Protein AF-A0A225UC04-F1 (afdb_monomer)

Foldseek 3Di:
DDDPDVVVVQVCCCVPPVDHDPVVVVVVVVVVVVVVLCPDPCCVVDVPVSVVVVVVCVCVVVVHDPCPCVDPVNVCCVVPDDPVNVPPDDDPVVVVVVVVVVVVVVVVVVVVQVVQADDPPDPFKDKDWDWDDDVVVRKIKIWIKMWGQGPVRDIDIDTPDMDIDDD

Mean predicted aligned error: 11.7 Å

Secondary structure (DSSP, 8-state):
----HHHHHHHHHHHHH----HHHHHHHHHHHHHHHHHHSHHHHH-HHHHHHHHHHHHHHHHT--GGGGTSHHHHHHHHH--TTGGGS---HHHHHHHHHHHHHHHHHHHHHHHHHT--TTS--EEEEEEEEEEGGGTEEEEEEEEEEE-TTS-EEEEEEEEEEE--

Nearest PDB structures (foldseek):
  3ild-assembly1_A  TM=6.884E-01  e=4.674E-01  Captovirus AFV1
  3ile-assembly1_A  TM=7.176E-01  e=8.558E-01  Captovirus AFV1
  3ii3-assembly1_A  TM=7.261E-01  e=1.090E+00  Captovirus AFV1
  3vb8-assembly1_A  TM=7.314E-01  e=1.475E+00  synthetic construct
  2zf4-assembly1_B  TM=5.351E-01  e=1.879E+00  Chromobacterium violaceum

Solvent-accessible surface area (backbone atoms only — not comparable to full-atom values): 9973 Å² total; per-residue (Å²): 142,87,93,68,72,65,63,59,53,53,52,47,39,29,74,77,67,68,47,69,62,65,67,65,53,54,53,55,49,53,54,50,53,52,53,51,52,63,69,31,67,59,33,68,78,35,51,66,60,43,50,52,52,52,51,50,49,54,29,65,78,65,72,49,66,88,60,59,73,70,39,68,67,44,49,48,48,66,75,67,52,49,87,73,73,60,65,66,80,86,44,75,69,56,52,55,50,50,50,52,52,52,49,52,51,49,51,51,50,51,51,50,52,54,60,75,44,53,54,86,90,55,90,57,69,46,79,47,79,47,76,52,71,43,78,94,72,76,38,35,37,42,36,37,34,41,39,36,58,43,90,83,74,42,82,46,77,44,79,77,47,74,44,76,50,83,132

Organism: NCBI:txid4795

pLDDT: mean 84.57, std 13.99, range [38.47, 97.44]

Sequence (167 aa):
MSGGKTSKAAQHLNKAHGIGSDKTASERTRDKELAVLRRSPLYRDDPGRAYVLLETLRIVNNNLPFCIGEYDESLLLRDFMLKEEARVALNAKIIRHAGVELYDATKRQVGVMLAENRIGTTKSFSIVADFWSAPTMNTKFLGLRLYLVNSSFQFKSVLLGIRHFAP

Structure (mmCIF, N/CA/C/O backbone):
data_AF-A0A225UC04-F1
#
_entry.id   AF-A0A225UC04-F1
#
loop_
_atom_site.group_PDB
_atom_site.id
_atom_site.type_symbol
_atom_site.label_atom_id
_atom_site.label_alt_id
_atom_site.label_comp_id
_atom_site.label_asym_id
_atom_site.label_entity_id
_atom_site.label_seq_id
_atom_site.pdbx_PDB_ins_code
_atom_site.Cartn_x
_atom_site.Cartn_y
_atom_site.Cartn_z
_atom_site.occupancy
_atom_site.B_iso_or_equiv
_atom_site.auth_seq_id
_atom_site.auth_comp_id
_atom_site.auth_asym_id
_atom_site.auth_atom_id
_atom_site.pdbx_PDB_model_num
ATOM 1 N N . MET A 1 1 ? 6.228 -36.243 13.864 1.00 38.78 1 MET A N 1
ATOM 2 C CA . MET A 1 1 ? 5.136 -35.639 14.662 1.00 38.78 1 MET A CA 1
ATOM 3 C C . MET A 1 1 ? 5.595 -35.484 16.109 1.00 38.78 1 MET A C 1
ATOM 5 O O . MET A 1 1 ? 5.866 -36.486 16.748 1.00 38.78 1 MET A O 1
ATOM 9 N N . SER A 1 2 ? 5.758 -34.261 16.624 1.00 38.47 2 SER A N 1
ATOM 10 C CA . SER A 1 2 ? 6.109 -34.020 18.039 1.00 38.47 2 SER A CA 1
ATOM 11 C C . SER A 1 2 ? 5.478 -32.706 18.517 1.00 38.47 2 SER A C 1
ATOM 13 O O . SER A 1 2 ? 6.158 -31.699 18.692 1.00 38.47 2 SER A O 1
ATOM 15 N N . GLY A 1 3 ? 4.154 -32.711 18.689 1.00 45.50 3 GLY A N 1
ATOM 16 C CA . GLY A 1 3 ? 3.345 -31.535 19.039 1.00 45.50 3 GLY A CA 1
ATOM 17 C C . GLY A 1 3 ? 2.896 -31.449 20.505 1.00 45.50 3 GLY A C 1
ATOM 18 O O . GLY A 1 3 ? 1.873 -30.835 20.769 1.00 45.50 3 GLY A O 1
ATOM 19 N N . GLY A 1 4 ? 3.591 -32.084 21.460 1.00 44.78 4 GLY A N 1
ATOM 20 C CA . GLY A 1 4 ? 3.067 -32.252 22.833 1.00 44.78 4 GLY A CA 1
ATOM 21 C C . GLY A 1 4 ? 3.894 -31.679 23.992 1.00 44.78 4 GLY A C 1
ATOM 22 O O . GLY A 1 4 ? 3.440 -31.724 25.132 1.00 44.78 4 GLY A O 1
ATOM 23 N N . LYS A 1 5 ? 5.113 -31.171 23.763 1.00 49.28 5 LYS A N 1
ATOM 24 C CA . LYS A 1 5 ? 6.063 -30.914 24.870 1.00 49.28 5 LYS A CA 1
ATOM 25 C C . LYS A 1 5 ? 5.965 -29.526 25.521 1.00 49.28 5 LYS A C 1
ATOM 27 O O . LYS A 1 5 ? 6.383 -29.376 26.663 1.00 49.28 5 LYS A O 1
ATOM 32 N N . THR A 1 6 ? 5.376 -28.527 24.864 1.00 55.91 6 THR A N 1
ATOM 33 C CA . THR A 1 6 ? 5.320 -27.143 25.385 1.00 55.91 6 THR A CA 1
ATOM 34 C C . THR A 1 6 ? 4.178 -26.904 26.380 1.00 55.91 6 THR A C 1
ATOM 36 O O . THR A 1 6 ? 4.327 -26.109 27.304 1.00 55.91 6 THR A O 1
ATOM 39 N N . SER A 1 7 ? 3.062 -27.632 26.253 1.00 57.91 7 SER A N 1
ATOM 40 C CA . SER A 1 7 ? 1.881 -27.488 27.123 1.00 57.91 7 SER A CA 1
ATOM 41 C C . SER A 1 7 ? 2.161 -27.880 28.582 1.00 57.91 7 SER A C 1
ATOM 43 O O . SER A 1 7 ? 1.791 -27.149 29.502 1.00 57.91 7 SER A O 1
ATOM 45 N N . LYS A 1 8 ? 2.883 -28.989 28.807 1.00 62.47 8 LYS A N 1
ATOM 46 C CA . LYS A 1 8 ? 3.227 -29.458 30.161 1.00 62.47 8 LYS A CA 1
ATOM 47 C C . LYS A 1 8 ? 4.216 -28.530 30.869 1.00 62.47 8 LYS A C 1
ATOM 49 O O . LYS A 1 8 ? 4.061 -28.284 32.061 1.00 62.47 8 LYS A O 1
ATOM 54 N N . ALA A 1 9 ? 5.183 -27.973 30.137 1.00 61.56 9 ALA A N 1
ATOM 55 C CA . ALA A 1 9 ? 6.127 -26.998 30.682 1.00 61.56 9 ALA A CA 1
ATOM 56 C C . ALA A 1 9 ? 5.415 -25.699 31.101 1.00 61.56 9 ALA A C 1
ATOM 58 O O . ALA A 1 9 ? 5.625 -25.216 32.210 1.00 61.56 9 ALA A O 1
ATOM 59 N N . ALA A 1 10 ? 4.502 -25.187 30.268 1.00 61.00 10 ALA A N 1
ATOM 60 C CA . ALA A 1 10 ? 3.706 -24.004 30.595 1.00 61.00 10 ALA A CA 1
ATOM 61 C C . ALA A 1 10 ? 2.777 -24.225 31.808 1.00 61.00 10 ALA A C 1
ATOM 63 O O . ALA A 1 10 ? 2.633 -23.336 32.645 1.00 61.00 10 ALA A O 1
ATOM 64 N N . GLN A 1 11 ? 2.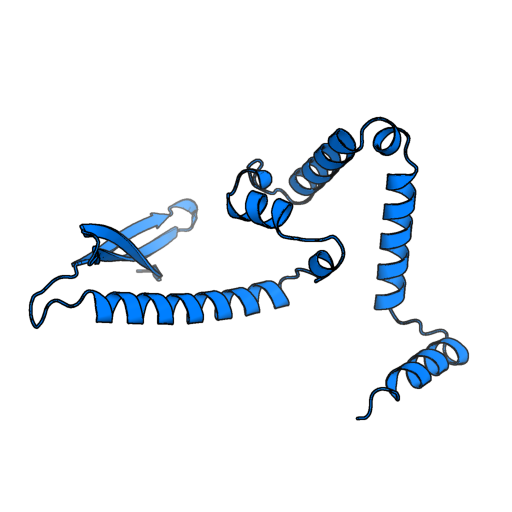180 -25.417 31.946 1.00 66.81 11 GLN A N 1
ATOM 65 C CA . GLN A 1 11 ? 1.387 -25.772 33.131 1.00 66.81 11 GLN A CA 1
ATOM 66 C C . GLN A 1 11 ? 2.232 -25.887 34.404 1.00 66.81 11 GLN A C 1
ATOM 68 O O . GLN A 1 11 ? 1.797 -25.421 35.456 1.00 66.81 11 GLN A O 1
ATOM 73 N N . HIS A 1 12 ? 3.417 -26.498 34.322 1.00 69.12 12 HIS A N 1
ATOM 74 C CA . HIS A 1 12 ? 4.313 -26.650 35.468 1.00 69.12 12 HIS A CA 1
ATOM 75 C C . HIS A 1 12 ? 4.832 -25.294 35.960 1.00 69.12 12 HIS A C 1
ATOM 77 O O . HIS A 1 12 ? 4.802 -25.034 37.157 1.00 69.12 12 HIS A O 1
ATOM 83 N N . LEU A 1 13 ? 5.229 -24.397 35.051 1.00 65.75 13 LEU A N 1
ATOM 84 C CA . LEU A 1 13 ? 5.685 -23.045 35.397 1.00 65.75 13 LEU A CA 1
ATOM 85 C C . LEU A 1 13 ? 4.586 -22.204 36.067 1.00 65.75 13 LEU A C 1
ATOM 87 O O . LEU A 1 13 ? 4.856 -21.511 37.045 1.00 65.75 13 LEU A O 1
ATOM 91 N N . ASN A 1 14 ? 3.341 -22.326 35.602 1.00 67.31 14 ASN A N 1
ATOM 92 C CA . ASN A 1 14 ? 2.200 -21.654 36.221 1.00 67.31 14 ASN A CA 1
ATOM 93 C C . ASN A 1 14 ? 1.916 -22.211 37.630 1.00 67.31 14 ASN A C 1
ATOM 95 O O . ASN A 1 14 ? 1.824 -21.449 38.586 1.00 67.31 14 ASN A O 1
ATOM 99 N N . LYS A 1 15 ? 1.859 -23.542 37.787 1.00 68.75 15 LYS A N 1
ATOM 100 C CA . LYS A 1 15 ? 1.571 -24.177 39.085 1.00 68.75 15 LYS A CA 1
ATOM 101 C C . LYS A 1 15 ? 2.689 -24.033 40.121 1.00 68.75 15 LYS A C 1
ATOM 103 O O . LYS A 1 15 ? 2.381 -23.847 41.290 1.00 68.75 15 LYS A O 1
ATOM 108 N N . ALA A 1 16 ? 3.952 -24.176 39.720 1.00 71.00 16 ALA A N 1
ATOM 109 C CA . ALA A 1 16 ? 5.088 -24.220 40.645 1.00 71.00 16 ALA A CA 1
ATOM 110 C C . ALA A 1 16 ? 5.699 -22.839 40.921 1.00 71.00 16 ALA A C 1
ATOM 112 O O . ALA A 1 16 ? 6.258 -22.627 41.992 1.00 71.00 16 ALA A O 1
ATOM 113 N N . HIS A 1 17 ? 5.599 -21.905 39.969 1.00 66.44 17 HIS A N 1
ATOM 114 C CA . HIS A 1 17 ? 6.266 -20.602 40.058 1.00 66.44 17 HIS A CA 1
ATOM 115 C C . HIS A 1 17 ? 5.313 -19.409 39.898 1.00 66.44 17 HIS A C 1
ATOM 117 O O . HIS A 1 17 ? 5.767 -18.271 39.932 1.00 66.44 17 HIS A O 1
ATOM 123 N N . GLY A 1 18 ? 4.006 -19.637 39.702 1.00 57.28 18 GLY A N 1
ATOM 124 C CA . GLY A 1 18 ? 3.028 -18.567 39.464 1.00 57.28 18 GLY A CA 1
ATOM 125 C C . GLY A 1 18 ? 3.217 -17.840 38.126 1.00 57.28 18 GLY A C 1
ATOM 126 O O . GLY A 1 18 ? 2.578 -16.820 37.879 1.00 57.28 18 GLY A O 1
ATOM 127 N N . ILE A 1 19 ? 4.090 -18.348 37.250 1.00 62.94 19 ILE A N 1
ATOM 128 C CA . ILE A 1 19 ? 4.436 -17.702 35.983 1.00 62.94 19 ILE A CA 1
ATOM 129 C C . ILE A 1 19 ? 3.413 -18.132 34.928 1.00 62.94 19 ILE A C 1
ATOM 131 O O . ILE A 1 19 ? 3.483 -19.224 34.358 1.00 62.94 19 ILE A O 1
ATOM 135 N N . GLY A 1 20 ? 2.421 -17.273 34.692 1.00 56.88 20 GLY A N 1
ATOM 136 C CA . GLY A 1 20 ? 1.487 -17.390 33.574 1.00 56.88 20 GLY A CA 1
ATOM 137 C C . GLY A 1 20 ? 2.114 -16.917 32.258 1.00 56.88 20 GLY A C 1
ATOM 138 O O . GLY A 1 20 ? 2.996 -16.069 32.251 1.00 56.88 20 GLY A O 1
ATOM 139 N N . SER A 1 21 ? 1.659 -17.453 31.121 1.00 58.03 21 SER A N 1
ATOM 140 C CA . SER A 1 21 ? 2.067 -16.931 29.811 1.00 58.03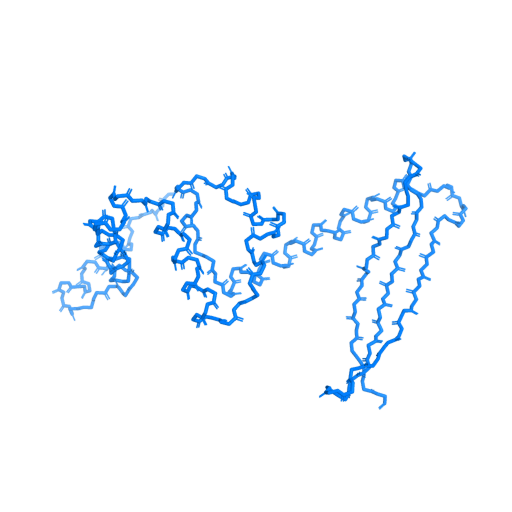 21 SER A CA 1
ATOM 141 C C . SER A 1 21 ? 1.276 -15.661 29.476 1.00 58.03 21 SER A C 1
ATOM 143 O O . SER A 1 21 ? 0.046 -15.719 29.353 1.00 58.03 21 SER A O 1
ATOM 145 N N . ASP A 1 22 ? 1.985 -14.548 29.266 1.00 57.59 22 ASP A N 1
ATOM 146 C CA . ASP A 1 22 ? 1.426 -13.224 28.935 1.00 57.59 22 ASP A CA 1
ATOM 147 C C . ASP A 1 22 ? 0.493 -13.242 27.718 1.00 57.59 22 ASP A C 1
ATOM 149 O O . ASP A 1 22 ? -0.515 -12.534 27.673 1.00 57.59 22 ASP A O 1
ATOM 153 N N . LYS A 1 23 ? 0.775 -14.115 26.744 1.00 56.72 23 LYS A N 1
ATOM 154 C CA . LYS A 1 23 ? -0.047 -14.278 25.539 1.00 56.72 23 LYS A CA 1
ATOM 155 C C . LYS A 1 23 ? -1.477 -14.717 25.881 1.00 56.72 23 LYS A C 1
ATOM 157 O O . LYS A 1 23 ? -2.440 -14.111 25.418 1.00 56.72 23 LYS A O 1
ATOM 162 N N . THR A 1 24 ? -1.613 -15.715 26.754 1.00 56.88 24 THR A N 1
ATOM 163 C CA . THR A 1 24 ? -2.913 -16.199 27.252 1.00 56.88 24 THR A CA 1
ATOM 164 C C . THR A 1 24 ? -3.641 -15.168 28.110 1.00 56.88 24 THR A C 1
ATOM 166 O O . THR A 1 24 ? -4.869 -15.172 28.154 1.00 56.88 24 THR A O 1
ATOM 169 N N . ALA A 1 25 ? -2.913 -14.298 28.813 1.00 60.28 25 ALA A N 1
ATOM 170 C CA . ALA A 1 25 ? -3.515 -13.231 29.607 1.00 60.28 25 ALA A CA 1
ATOM 171 C C . ALA A 1 25 ? -4.107 -12.134 28.704 1.00 60.28 25 ALA A C 1
ATOM 173 O O . ALA A 1 25 ? -5.262 -11.759 28.882 1.00 60.28 25 ALA A O 1
ATOM 174 N N . SER A 1 26 ? -3.366 -11.695 27.682 1.00 60.88 26 SER A N 1
ATOM 175 C CA . SER A 1 26 ? -3.809 -10.677 26.717 1.00 60.88 26 SER A CA 1
ATOM 176 C C . SER A 1 26 ? -5.010 -11.121 25.867 1.00 60.88 26 SER A C 1
ATOM 178 O O . SER A 1 26 ? -5.937 -10.341 25.641 1.00 60.88 26 SER A O 1
ATOM 180 N N . GLU A 1 27 ? -5.042 -12.381 25.419 1.00 62.41 27 GLU A N 1
ATOM 181 C CA . GLU A 1 27 ? -6.199 -12.953 24.708 1.00 62.41 27 GLU A CA 1
ATOM 182 C C . GLU A 1 27 ? -7.464 -12.942 25.578 1.00 62.41 27 GLU A C 1
ATOM 184 O O . GLU A 1 27 ? -8.502 -12.441 25.148 1.00 62.41 27 GLU A O 1
ATOM 189 N N . ARG A 1 28 ? -7.355 -13.359 26.847 1.00 63.34 28 ARG A N 1
ATOM 190 C CA . ARG A 1 28 ? -8.477 -13.336 27.800 1.00 63.34 28 ARG A CA 1
ATOM 191 C C . ARG A 1 28 ? -8.994 -11.927 28.095 1.00 63.34 28 ARG A C 1
ATOM 193 O O . ARG A 1 28 ? -10.173 -11.783 28.406 1.00 63.34 28 ARG A O 1
ATOM 200 N N . THR A 1 29 ? -8.146 -10.901 28.035 1.00 74.81 29 THR A N 1
ATOM 201 C CA . THR A 1 29 ? -8.569 -9.503 28.218 1.00 74.81 29 THR A CA 1
ATOM 202 C C . THR A 1 29 ? -9.367 -9.004 27.015 1.00 74.81 29 THR A C 1
ATOM 204 O O . THR A 1 29 ? -10.466 -8.485 27.199 1.00 74.81 29 THR A O 1
ATOM 207 N N . ARG A 1 30 ? -8.893 -9.263 25.788 1.00 76.12 30 ARG A N 1
ATOM 208 C CA . ARG A 1 30 ? -9.613 -8.887 24.557 1.00 76.12 30 ARG A CA 1
ATOM 209 C C . ARG A 1 30 ? -10.978 -9.563 24.449 1.00 76.12 30 ARG A C 1
ATOM 211 O O . ARG A 1 30 ? -11.958 -8.915 24.091 1.00 76.12 30 ARG A O 1
ATOM 218 N N . ASP A 1 31 ? -11.071 -10.841 24.809 1.00 79.31 31 ASP A N 1
ATOM 219 C CA . ASP A 1 31 ? -12.346 -11.567 24.787 1.00 79.31 31 ASP A CA 1
ATOM 220 C C . ASP A 1 31 ? -13.358 -10.996 25.792 1.00 79.31 31 ASP A C 1
ATOM 222 O O . ASP A 1 31 ? -14.554 -10.918 25.501 1.00 79.31 31 ASP A O 1
ATOM 226 N N . LYS A 1 32 ? -12.887 -10.548 26.963 1.00 84.31 32 LYS A N 1
ATOM 227 C CA . LYS A 1 32 ? -13.728 -9.870 27.959 1.00 84.31 32 LYS A CA 1
ATOM 228 C C . LYS A 1 32 ? -14.214 -8.514 27.454 1.00 84.31 32 LYS A C 1
ATOM 230 O O . LYS A 1 32 ? -15.402 -8.232 27.572 1.00 84.31 32 LYS A O 1
ATOM 235 N N . GLU A 1 33 ? -13.337 -7.705 26.867 1.00 84.19 33 GLU A N 1
ATOM 236 C CA . GLU A 1 33 ? -13.699 -6.405 26.283 1.00 84.19 33 GLU A CA 1
ATOM 237 C C . GLU A 1 33 ? -14.725 -6.560 25.154 1.00 84.19 33 GLU A C 1
ATOM 239 O O . GLU A 1 33 ? -15.752 -5.880 25.143 1.00 84.19 33 GLU A O 1
ATOM 244 N N . LEU A 1 34 ? -14.514 -7.526 24.255 1.00 84.75 34 LEU A N 1
ATOM 245 C CA . LEU A 1 34 ? -15.473 -7.859 23.202 1.00 84.75 34 LEU A CA 1
ATOM 246 C C . LEU A 1 34 ? -16.815 -8.325 23.776 1.00 84.75 34 LEU A C 1
ATOM 248 O O . LEU A 1 34 ? -17.868 -7.946 23.260 1.00 84.75 34 LEU A O 1
ATOM 252 N N . ALA A 1 35 ? -16.806 -9.132 24.839 1.00 86.88 35 ALA A N 1
ATOM 253 C CA . ALA A 1 35 ? -18.030 -9.567 25.502 1.00 86.88 35 ALA A CA 1
ATOM 254 C C . ALA A 1 35 ? -18.788 -8.395 26.146 1.00 86.88 35 ALA A C 1
ATOM 256 O O . ALA A 1 35 ? -20.017 -8.371 26.089 1.00 86.88 35 ALA A O 1
ATOM 257 N N . VAL A 1 36 ? -18.080 -7.417 26.718 1.00 88.12 36 VAL A N 1
ATOM 258 C CA . VAL A 1 36 ? -18.681 -6.188 27.260 1.00 88.12 36 VAL A CA 1
ATOM 259 C C . VAL A 1 36 ? -19.313 -5.361 26.143 1.00 88.12 36 VAL A C 1
ATOM 261 O O . VAL A 1 36 ? -20.489 -5.014 26.240 1.00 88.12 36 VAL A O 1
ATOM 264 N N . LEU A 1 37 ? -18.587 -5.113 25.049 1.00 86.19 37 LEU A N 1
ATOM 265 C CA . LEU A 1 37 ? -19.099 -4.349 23.906 1.00 86.19 37 LEU A CA 1
ATOM 266 C C . LEU A 1 37 ? -20.348 -4.994 23.299 1.00 86.19 37 LEU A C 1
ATOM 268 O O . LEU A 1 37 ? -21.337 -4.305 23.053 1.00 86.19 37 LEU A O 1
ATOM 272 N N . ARG A 1 38 ? -20.353 -6.323 23.141 1.00 87.88 38 ARG A N 1
ATOM 273 C CA . ARG A 1 38 ? -21.511 -7.070 22.620 1.00 87.88 38 ARG A CA 1
ATOM 274 C C . ARG A 1 38 ? -22.742 -7.020 23.527 1.00 87.88 38 ARG A C 1
ATOM 276 O O . ARG A 1 38 ? -23.849 -7.201 23.037 1.00 87.88 38 ARG A O 1
ATOM 283 N N . ARG A 1 39 ? -22.560 -6.809 24.834 1.00 90.94 39 ARG A N 1
ATOM 284 C CA . ARG A 1 39 ? -23.655 -6.665 25.811 1.00 90.94 39 ARG A CA 1
ATOM 285 C C . ARG A 1 39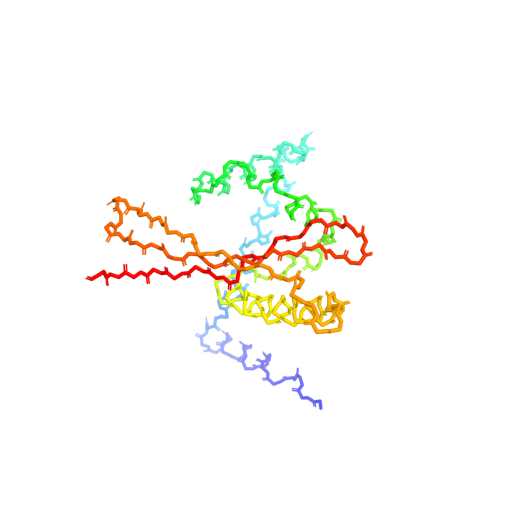 ? -24.141 -5.223 25.952 1.00 90.94 39 ARG A C 1
ATOM 287 O O . ARG A 1 39 ? -25.121 -4.992 26.656 1.00 90.94 39 ARG A O 1
ATOM 294 N N . SER A 1 40 ? -23.459 -4.261 25.332 1.00 91.56 40 SER A N 1
ATOM 295 C CA . SER A 1 40 ? -23.847 -2.856 25.420 1.00 91.56 40 SER A CA 1
ATOM 296 C C . SER A 1 40 ? -25.196 -2.608 24.726 1.00 91.56 40 SER A C 1
ATOM 298 O O . SER A 1 40 ? -25.469 -3.223 23.690 1.00 91.56 40 SER A O 1
ATOM 300 N N . PRO A 1 41 ? -26.027 -1.680 25.243 1.00 92.81 41 PRO A N 1
ATOM 301 C CA . PRO A 1 41 ? -27.253 -1.265 24.562 1.00 92.81 41 PRO A CA 1
ATOM 302 C C . PRO A 1 41 ? -26.976 -0.769 23.140 1.00 92.81 41 PRO A C 1
ATOM 304 O O . PRO A 1 41 ? -27.679 -1.144 22.216 1.00 92.81 41 PRO A O 1
ATOM 307 N N . LEU A 1 42 ? -25.874 -0.033 22.946 1.00 91.88 42 LEU A N 1
ATOM 308 C CA . LEU A 1 42 ? -25.453 0.468 21.639 1.00 91.88 42 LEU A CA 1
ATOM 309 C C . LEU A 1 42 ? -25.312 -0.653 20.600 1.00 91.88 42 LEU A C 1
ATOM 311 O O . LEU A 1 42 ? -25.854 -0.537 19.510 1.00 91.88 42 LEU A O 1
ATOM 315 N N . TYR A 1 43 ? -24.608 -1.738 20.936 1.00 92.06 43 TYR A N 1
ATOM 316 C CA . TYR A 1 43 ? -24.446 -2.861 20.011 1.00 92.06 43 TYR A CA 1
ATOM 317 C C . TYR A 1 43 ? -25.745 -3.644 19.814 1.00 92.06 43 TYR A C 1
ATOM 319 O O . TYR A 1 43 ? -25.996 -4.133 18.719 1.00 92.06 43 TYR A O 1
ATOM 327 N N . ARG A 1 44 ? -26.563 -3.785 20.863 1.00 91.31 44 ARG A N 1
ATOM 328 C CA . ARG A 1 44 ? -27.847 -4.493 20.784 1.00 91.31 44 ARG A CA 1
ATOM 329 C C . ARG A 1 44 ? -28.845 -3.761 19.884 1.00 91.31 44 ARG A C 1
ATOM 331 O O . ARG A 1 44 ? -29.553 -4.415 19.127 1.00 91.31 44 ARG A O 1
ATOM 338 N N . ASP A 1 45 ? -28.899 -2.440 19.999 1.00 94.00 45 ASP A N 1
ATOM 339 C CA . ASP A 1 45 ? -29.905 -1.610 19.344 1.00 94.00 45 ASP A CA 1
ATOM 340 C C . ASP A 1 45 ? -29.460 -1.225 17.915 1.00 94.00 45 ASP A C 1
ATOM 342 O O . ASP A 1 45 ? -30.287 -1.205 17.006 1.00 94.00 45 ASP A O 1
ATOM 346 N N . ASP A 1 46 ? -28.158 -0.982 17.691 1.00 93.25 46 ASP A N 1
ATOM 347 C CA . ASP A 1 46 ? -27.585 -0.688 16.369 1.00 93.25 46 ASP A CA 1
ATOM 348 C C . ASP A 1 46 ? -26.118 -1.178 16.240 1.00 93.25 46 ASP A C 1
ATOM 350 O O . ASP A 1 46 ? -25.155 -0.433 16.485 1.00 93.25 46 ASP A O 1
ATOM 354 N N . PRO A 1 47 ? -25.910 -2.439 15.810 1.00 90.50 47 PRO A N 1
ATOM 355 C CA . PRO A 1 47 ? -24.576 -2.992 15.584 1.00 90.50 47 PRO A CA 1
ATOM 356 C C . PRO A 1 47 ? -23.760 -2.221 14.537 1.00 90.50 47 PRO A C 1
ATOM 358 O O . PRO A 1 47 ? -22.530 -2.177 14.629 1.00 90.50 47 PRO A O 1
ATOM 361 N N . GLY A 1 48 ? -24.425 -1.628 13.538 1.00 90.56 48 GLY A N 1
ATOM 362 C CA . GLY A 1 48 ? -23.776 -0.873 12.468 1.00 90.56 48 GLY A CA 1
ATOM 363 C C . GLY A 1 48 ? -23.164 0.414 13.005 1.00 90.56 48 GLY A C 1
ATOM 364 O O . GLY A 1 48 ? -21.981 0.685 12.794 1.00 90.56 48 GLY A O 1
ATOM 365 N N . ARG A 1 49 ? -23.926 1.161 13.805 1.00 92.81 49 ARG A N 1
ATOM 366 C CA . ARG A 1 49 ? -23.424 2.344 14.509 1.00 92.81 49 ARG A CA 1
ATOM 367 C C . ARG A 1 49 ? -22.307 2.005 15.488 1.00 92.81 49 ARG A C 1
ATOM 369 O O . ARG A 1 49 ? -21.335 2.754 15.572 1.00 92.81 49 ARG A O 1
ATOM 376 N N . ALA A 1 50 ? -22.406 0.886 16.205 1.00 91.81 50 ALA A N 1
ATOM 377 C CA . ALA A 1 50 ? -21.334 0.433 17.090 1.00 91.81 50 ALA A CA 1
ATOM 378 C C . ALA A 1 50 ? -20.021 0.186 16.324 1.00 91.81 50 ALA A C 1
ATOM 380 O O . ALA A 1 50 ? -18.957 0.594 16.788 1.00 91.81 50 ALA A O 1
ATOM 381 N N . TYR A 1 51 ? -20.092 -0.432 15.139 1.00 89.88 51 TYR A N 1
ATOM 382 C CA . TYR A 1 51 ? -18.932 -0.628 14.267 1.00 89.88 51 TYR A CA 1
ATOM 383 C C . TYR A 1 51 ? -18.323 0.704 13.811 1.00 89.88 51 TYR A C 1
ATOM 385 O O . TYR A 1 51 ? -17.122 0.910 13.985 1.00 89.88 51 TYR A O 1
ATOM 393 N N . VAL A 1 52 ? -19.146 1.629 13.304 1.00 92.62 52 VAL A N 1
ATOM 394 C CA . VAL A 1 52 ? -18.682 2.952 12.849 1.00 92.62 52 VAL A CA 1
ATOM 395 C C . VAL A 1 52 ? -17.953 3.690 13.968 1.00 92.62 52 VAL A C 1
ATOM 397 O O . VAL A 1 52 ? -16.849 4.179 13.756 1.00 92.62 52 VAL A O 1
ATOM 400 N N . LEU A 1 53 ? -18.517 3.717 15.179 1.00 93.69 53 LEU A N 1
ATOM 401 C CA . LEU A 1 53 ? -17.902 4.401 16.319 1.00 93.69 53 LEU A CA 1
ATOM 402 C C . LEU A 1 53 ? -16.574 3.762 16.754 1.00 93.69 53 LEU A C 1
ATOM 404 O O . LEU A 1 53 ? -15.655 4.481 17.145 1.00 93.69 53 LEU A O 1
ATOM 408 N N . LEU A 1 54 ? -16.444 2.435 16.669 1.00 91.31 54 LEU A N 1
ATOM 409 C CA . LEU A 1 54 ? -15.184 1.746 16.960 1.00 91.31 54 LEU A CA 1
ATOM 410 C C . LEU A 1 54 ? -14.104 2.048 15.909 1.00 91.31 54 LEU A C 1
ATOM 412 O O . LEU A 1 54 ? -12.957 2.293 16.286 1.00 91.31 54 LEU A O 1
ATOM 416 N N . GLU A 1 55 ? -14.451 2.092 14.620 1.00 91.25 55 GLU A N 1
ATOM 417 C CA . GLU A 1 55 ? -13.519 2.544 13.575 1.00 91.25 55 GLU A CA 1
ATOM 418 C C . GLU A 1 55 ? -13.152 4.024 13.756 1.00 91.25 55 GLU A C 1
ATOM 420 O O . GLU A 1 55 ? -11.975 4.375 13.681 1.00 91.25 55 GLU A O 1
ATOM 425 N N . THR A 1 56 ? -14.104 4.896 14.109 1.00 94.25 56 THR A N 1
ATOM 426 C CA . THR A 1 56 ? -13.805 6.300 14.439 1.00 94.25 56 THR A CA 1
ATOM 427 C C . THR A 1 56 ? -12.814 6.405 15.599 1.00 94.25 56 THR A C 1
ATOM 429 O O . THR A 1 56 ? -11.840 7.152 15.505 1.00 94.25 56 THR A O 1
ATOM 432 N N . LEU A 1 57 ? -13.006 5.636 16.677 1.00 94.62 57 LEU A N 1
ATOM 433 C CA . LEU A 1 57 ? -12.063 5.601 17.799 1.00 94.62 57 LEU A CA 1
ATOM 434 C C . LEU A 1 57 ? -10.677 5.127 17.362 1.00 94.62 57 LEU A C 1
ATOM 436 O O . LEU A 1 57 ? -9.675 5.704 17.781 1.00 94.62 57 LEU A O 1
ATOM 440 N N . ARG A 1 58 ? -10.597 4.104 16.506 1.00 93.19 58 ARG A N 1
ATOM 441 C CA . ARG A 1 58 ? -9.325 3.626 15.955 1.00 93.19 58 ARG A CA 1
ATOM 442 C C . ARG A 1 58 ? -8.612 4.726 15.172 1.00 93.19 58 ARG A C 1
ATOM 444 O O . ARG A 1 58 ? -7.404 4.884 15.353 1.00 93.19 58 ARG A O 1
ATOM 451 N N . ILE A 1 59 ? -9.339 5.473 14.342 1.00 95.06 59 ILE A N 1
ATOM 452 C CA . ILE A 1 59 ? -8.797 6.580 13.551 1.00 95.06 59 ILE A CA 1
ATOM 453 C C . ILE A 1 59 ? -8.261 7.684 14.463 1.00 95.06 59 ILE A C 1
ATOM 455 O O . ILE A 1 59 ? -7.091 8.044 14.349 1.00 95.06 59 ILE A O 1
ATOM 459 N N . VAL A 1 60 ? -9.083 8.170 15.398 1.00 96.25 60 VAL A N 1
ATOM 460 C CA . VAL A 1 60 ? -8.723 9.266 16.311 1.00 96.25 60 VAL A CA 1
ATOM 461 C C . VAL A 1 60 ? -7.547 8.875 17.206 1.00 96.25 60 VAL A C 1
ATOM 463 O O . VAL A 1 60 ? -6.559 9.598 17.271 1.00 96.25 60 VAL A O 1
ATOM 466 N N . ASN A 1 61 ? -7.602 7.706 17.848 1.00 96.06 61 ASN A N 1
ATOM 467 C CA . ASN A 1 61 ? -6.577 7.298 18.814 1.00 96.06 61 ASN A CA 1
ATOM 468 C C . ASN A 1 61 ? -5.207 7.034 18.175 1.00 96.06 61 ASN A C 1
ATOM 470 O O . ASN A 1 61 ? -4.196 7.071 18.871 1.00 96.06 61 ASN A O 1
ATOM 474 N N . ASN A 1 62 ? -5.166 6.740 16.873 1.00 94.38 62 ASN A N 1
ATOM 475 C CA . ASN A 1 62 ? -3.929 6.414 16.162 1.00 94.38 62 ASN A CA 1
ATOM 476 C C . ASN A 1 62 ? -3.556 7.448 15.089 1.00 94.38 62 ASN A C 1
ATOM 478 O O . ASN A 1 62 ? -2.619 7.202 14.333 1.00 94.38 62 ASN A O 1
ATOM 482 N N . ASN A 1 63 ? -4.263 8.584 15.019 1.00 94.75 63 ASN A N 1
ATOM 483 C CA . ASN A 1 63 ? -4.078 9.625 14.001 1.00 94.75 63 ASN A CA 1
ATOM 484 C C . ASN A 1 63 ? -4.034 9.061 12.567 1.00 94.75 63 ASN A C 1
ATOM 486 O O . ASN A 1 63 ? -3.156 9.404 11.773 1.00 94.75 63 ASN A O 1
ATOM 490 N N . LEU A 1 64 ? -4.952 8.146 12.248 1.00 93.94 64 LEU A N 1
ATOM 491 C CA . LEU A 1 64 ? -5.032 7.551 10.912 1.00 93.94 64 LEU A CA 1
ATOM 492 C C . LEU A 1 64 ? -5.749 8.503 9.938 1.00 93.94 64 LEU A C 1
ATOM 494 O O . LEU A 1 64 ? -6.522 9.358 10.372 1.00 93.94 64 LEU A O 1
ATOM 498 N N . PRO A 1 65 ? -5.547 8.355 8.617 1.00 94.19 65 PRO A N 1
ATOM 499 C CA . PRO A 1 65 ? -6.355 9.068 7.632 1.00 94.19 65 PRO A CA 1
ATOM 500 C C . PRO A 1 65 ? -7.849 8.755 7.795 1.00 94.19 65 PRO A C 1
ATOM 502 O O . PRO A 1 65 ? -8.223 7.594 7.967 1.00 94.19 65 PRO A O 1
ATOM 505 N N . PHE A 1 66 ? -8.713 9.770 7.679 1.00 91.25 66 PHE A N 1
ATOM 506 C CA . PHE A 1 66 ? -10.169 9.581 7.773 1.00 91.25 66 PHE A CA 1
ATOM 507 C C . PHE A 1 66 ? -10.726 8.668 6.673 1.00 91.25 66 PHE A C 1
ATOM 509 O O . PHE A 1 66 ? -11.669 7.923 6.915 1.00 91.25 66 PHE A O 1
ATOM 516 N N . CYS A 1 67 ? -10.096 8.666 5.497 1.00 91.19 67 CYS A N 1
ATOM 517 C CA . CYS A 1 67 ? -10.489 7.850 4.351 1.00 91.19 67 CYS A CA 1
ATOM 518 C C . CYS A 1 67 ? -9.974 6.400 4.404 1.00 91.19 67 CYS A C 1
ATOM 520 O O . CYS A 1 67 ? -10.074 5.687 3.410 1.00 91.19 67 CYS A O 1
ATOM 522 N N . ILE A 1 68 ? -9.437 5.914 5.536 1.00 89.94 68 ILE A N 1
ATOM 523 C CA . ILE A 1 68 ? -8.889 4.547 5.620 1.00 89.94 68 ILE A CA 1
ATOM 524 C C . ILE A 1 68 ? -9.904 3.460 5.232 1.00 89.94 68 ILE A C 1
ATOM 526 O O . ILE A 1 68 ? -9.512 2.432 4.689 1.00 89.94 68 ILE A O 1
ATOM 530 N N . GLY A 1 69 ? -11.198 3.682 5.481 1.00 86.75 69 GLY A N 1
ATOM 531 C CA . GLY A 1 69 ? -12.274 2.757 5.108 1.00 86.75 69 GLY A CA 1
ATOM 532 C C . GLY A 1 69 ? -12.747 2.869 3.654 1.00 86.75 69 GLY A C 1
ATOM 533 O O . GLY A 1 69 ? -13.529 2.028 3.221 1.00 86.75 69 GLY A O 1
ATOM 534 N N . GLU A 1 70 ? -12.291 3.885 2.920 1.00 91.94 70 GLU A N 1
ATOM 535 C CA . GLU A 1 70 ? -12.699 4.170 1.536 1.00 91.94 70 GLU A CA 1
ATOM 536 C C . GLU A 1 70 ? -11.748 3.558 0.502 1.00 91.94 70 GLU A C 1
ATOM 538 O O . GLU A 1 70 ? -12.113 3.452 -0.664 1.00 91.94 70 GLU A O 1
ATOM 543 N N . TYR A 1 71 ? -10.542 3.147 0.909 1.00 92.19 71 TYR A N 1
ATOM 544 C CA . TYR A 1 71 ? -9.609 2.458 0.018 1.00 92.19 71 TYR A CA 1
ATOM 545 C C . TYR A 1 71 ? -10.203 1.138 -0.485 1.00 92.19 71 TYR A C 1
ATOM 547 O O . TYR A 1 71 ? -10.787 0.381 0.296 1.00 92.19 71 TYR A O 1
ATOM 555 N N . ASP A 1 72 ? -9.995 0.834 -1.767 1.00 92.50 72 ASP A N 1
ATOM 556 C CA . ASP A 1 72 ? -10.492 -0.394 -2.397 1.00 92.50 72 ASP A CA 1
ATOM 557 C C . ASP A 1 72 ? -10.045 -1.640 -1.622 1.00 92.50 72 ASP A C 1
ATOM 559 O O . ASP A 1 72 ? -10.838 -2.551 -1.391 1.00 92.50 72 ASP A O 1
ATOM 563 N N . GLU A 1 73 ? -8.805 -1.664 -1.124 1.00 90.19 73 GLU A N 1
ATOM 564 C CA . GLU A 1 73 ? -8.288 -2.759 -0.304 1.00 90.19 73 GLU A CA 1
ATOM 565 C C . GLU A 1 73 ? -9.051 -2.914 1.016 1.00 90.19 73 GLU A C 1
ATOM 567 O O . GLU A 1 73 ? -9.263 -4.035 1.472 1.00 90.19 73 GLU A O 1
ATOM 572 N N . SER A 1 74 ? -9.496 -1.815 1.629 1.00 89.50 74 SER A N 1
ATOM 573 C CA . SER A 1 74 ? -10.299 -1.854 2.856 1.00 89.50 74 SER A CA 1
ATOM 574 C C . SER A 1 74 ? -11.696 -2.414 2.598 1.00 89.50 74 SER A C 1
ATOM 576 O O . SER A 1 74 ? -12.197 -3.202 3.403 1.00 89.50 74 SER A O 1
ATOM 578 N N . LEU A 1 75 ? -12.308 -2.055 1.465 1.00 89.50 75 LEU A N 1
ATOM 579 C CA . LEU A 1 75 ? -13.594 -2.605 1.031 1.00 89.50 75 LEU A CA 1
ATOM 580 C C . LEU A 1 75 ? -13.470 -4.105 0.728 1.00 89.50 75 LEU A C 1
ATOM 582 O O . LEU A 1 75 ? -14.253 -4.902 1.241 1.00 89.50 75 LEU A O 1
ATOM 586 N N . LEU A 1 76 ? -12.433 -4.496 -0.020 1.00 88.81 76 LEU A N 1
ATOM 587 C CA . LEU A 1 76 ? -12.134 -5.894 -0.322 1.00 88.81 76 LEU A CA 1
ATOM 588 C C . LEU A 1 76 ? -11.888 -6.703 0.951 1.00 88.81 76 LEU A C 1
ATOM 590 O O . LEU A 1 76 ? -12.446 -7.782 1.090 1.00 88.81 76 LEU A O 1
ATOM 594 N N . LEU A 1 77 ? -11.099 -6.197 1.902 1.00 87.12 77 LEU A N 1
ATOM 595 C CA . LEU A 1 77 ? -10.844 -6.889 3.169 1.00 87.12 77 LEU A CA 1
ATOM 596 C C . LEU A 1 77 ? -12.120 -7.086 3.990 1.00 87.12 77 LEU A C 1
ATOM 598 O O . LEU A 1 77 ? -12.303 -8.153 4.576 1.00 87.12 77 LEU A O 1
ATOM 602 N N . ARG A 1 78 ? -13.000 -6.080 4.035 1.00 83.31 78 ARG A N 1
ATOM 603 C CA . ARG A 1 78 ? -14.290 -6.183 4.727 1.00 83.31 78 ARG A CA 1
ATOM 604 C C . ARG A 1 78 ? -15.151 -7.299 4.138 1.00 83.31 78 ARG A C 1
ATOM 606 O O . ARG A 1 78 ? -15.780 -8.030 4.898 1.00 83.31 78 ARG A O 1
ATOM 613 N N . ASP A 1 79 ? -15.168 -7.418 2.815 1.00 85.06 79 ASP A N 1
ATOM 614 C CA . ASP A 1 79 ? -16.032 -8.367 2.112 1.00 85.06 79 ASP A CA 1
ATOM 615 C C . ASP A 1 79 ? -15.395 -9.772 2.022 1.00 85.06 79 ASP A C 1
ATOM 617 O O . ASP A 1 79 ? -16.105 -10.776 1.985 1.00 85.06 79 ASP A O 1
ATOM 621 N N . PHE A 1 80 ? -14.059 -9.859 2.025 1.00 81.31 80 PHE A N 1
ATOM 622 C CA . PHE A 1 80 ? -13.291 -11.098 1.861 1.00 81.31 80 PHE A CA 1
ATOM 623 C C . PHE A 1 80 ? -13.053 -11.865 3.168 1.00 81.31 80 PHE A C 1
ATOM 625 O O . PHE A 1 80 ? -13.019 -13.094 3.161 1.00 81.31 80 PHE A O 1
ATOM 632 N N . MET A 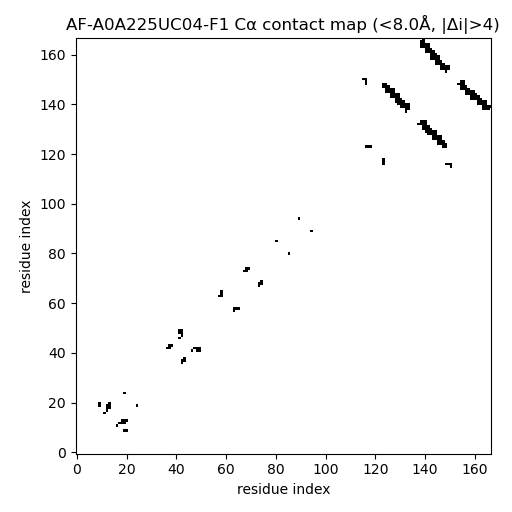1 81 ? -12.849 -11.176 4.293 1.00 77.31 81 MET A N 1
ATOM 633 C CA . MET A 1 81 ? -12.395 -11.829 5.524 1.00 77.31 81 MET A CA 1
ATOM 634 C C . MET A 1 81 ? -13.565 -12.423 6.322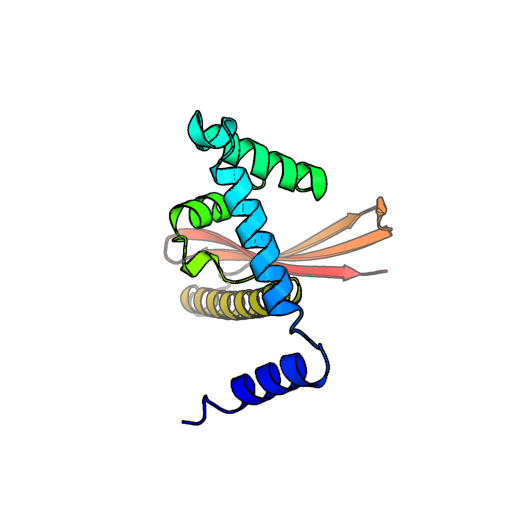 1.00 77.31 81 MET A C 1
ATOM 636 O O . MET A 1 81 ? -14.392 -11.677 6.856 1.00 77.31 81 MET A O 1
ATOM 640 N N . LEU A 1 82 ? -13.602 -13.749 6.525 1.00 67.00 82 LEU A N 1
ATOM 641 C CA . LEU A 1 82 ? -14.492 -14.332 7.534 1.00 67.00 82 LEU A CA 1
ATOM 642 C C . LEU A 1 82 ? -13.880 -14.132 8.931 1.00 67.00 82 LEU A C 1
ATOM 644 O O . LEU A 1 82 ? -12.669 -13.978 9.122 1.00 67.00 82 LEU A O 1
ATOM 648 N N . LYS A 1 83 ? -14.738 -14.144 9.960 1.00 66.00 83 LYS A N 1
ATOM 649 C CA . LYS A 1 83 ? -14.358 -13.894 11.368 1.00 66.00 83 LYS A CA 1
ATOM 650 C C . LYS A 1 83 ? -13.238 -14.801 11.898 1.00 66.00 83 LYS A C 1
ATOM 652 O O . LYS A 1 83 ? -12.633 -14.463 12.918 1.00 66.00 83 LYS A O 1
ATOM 657 N N . GLU A 1 84 ? -13.006 -15.958 11.284 1.00 62.00 84 GLU A N 1
ATOM 658 C CA . GLU A 1 84 ? -11.974 -16.904 11.713 1.00 62.00 84 GLU A CA 1
ATOM 659 C C . GLU A 1 84 ? -10.627 -16.656 11.027 1.00 62.00 84 GLU A C 1
ATOM 661 O O . GLU A 1 84 ? -9.611 -16.651 11.727 1.00 62.00 84 GLU A O 1
ATOM 666 N N . GLU A 1 85 ? -10.594 -16.326 9.729 1.00 65.06 85 GLU A N 1
ATOM 667 C CA . GLU A 1 85 ? -9.339 -15.959 9.051 1.00 65.06 85 GLU A CA 1
ATOM 668 C C . GLU A 1 85 ? -8.841 -14.562 9.457 1.00 65.06 85 GLU A C 1
ATOM 670 O O . GLU A 1 85 ? -7.636 -14.311 9.481 1.00 65.06 85 GLU A O 1
ATOM 675 N N . ALA A 1 86 ? -9.740 -13.669 9.888 1.00 65.50 86 ALA A N 1
ATOM 676 C CA . ALA A 1 86 ? -9.402 -12.333 10.398 1.00 65.50 86 ALA A CA 1
ATOM 677 C C . ALA A 1 86 ? -8.604 -12.330 11.715 1.00 65.50 86 ALA A C 1
ATOM 679 O O . ALA A 1 86 ? -8.198 -11.273 12.196 1.00 65.50 86 ALA A O 1
ATOM 680 N N . ARG A 1 87 ? -8.364 -13.498 12.327 1.00 66.44 87 ARG A N 1
ATOM 681 C CA . ARG A 1 87 ? -7.644 -13.616 13.607 1.00 66.44 87 ARG A CA 1
ATOM 682 C C . ARG A 1 87 ? -6.126 -13.512 13.477 1.00 66.44 87 ARG A C 1
ATOM 684 O O . ARG A 1 87 ? -5.437 -13.486 14.501 1.00 66.44 87 ARG A O 1
ATOM 691 N N . VAL A 1 88 ? -5.588 -13.459 12.258 1.00 74.94 88 VAL A N 1
ATOM 692 C CA . VAL A 1 88 ? -4.154 -13.233 12.049 1.00 74.94 88 VAL A CA 1
ATOM 693 C C . VAL A 1 88 ? -3.788 -11.849 12.584 1.00 74.94 88 VAL A C 1
ATOM 695 O O . VAL A 1 88 ? -4.275 -10.824 12.117 1.00 74.94 88 VAL A O 1
ATOM 698 N N . ALA A 1 89 ? -2.918 -11.811 13.594 1.00 78.56 89 ALA A N 1
ATOM 699 C CA . ALA A 1 89 ? -2.495 -10.555 14.194 1.00 78.56 89 ALA A CA 1
ATOM 700 C C . ALA A 1 89 ? -1.615 -9.766 13.216 1.00 78.56 89 ALA A C 1
ATOM 702 O O . ALA A 1 89 ? -0.500 -10.186 12.913 1.00 78.56 89 ALA A O 1
ATOM 703 N N . LEU A 1 90 ? -2.075 -8.596 12.775 1.00 85.19 90 LEU A N 1
ATOM 704 C CA . LEU A 1 90 ? -1.249 -7.664 12.015 1.00 85.19 90 LEU A CA 1
ATOM 705 C C . LEU A 1 90 ? -0.354 -6.880 12.978 1.00 85.19 90 LEU A C 1
ATOM 707 O O . LEU A 1 90 ? -0.825 -6.180 13.870 1.00 85.19 90 LEU A O 1
ATOM 711 N N . ASN A 1 91 ? 0.959 -7.014 12.813 1.00 89.38 91 ASN A N 1
ATOM 712 C CA . ASN A 1 91 ? 1.948 -6.247 13.566 1.00 89.38 91 ASN A CA 1
ATOM 713 C C . ASN A 1 91 ? 3.119 -5.854 12.664 1.00 89.38 91 ASN A C 1
ATOM 715 O O . ASN A 1 91 ? 3.302 -6.417 11.585 1.00 89.38 91 ASN A O 1
ATOM 719 N N . ALA A 1 92 ? 3.949 -4.919 13.129 1.00 92.31 92 ALA A N 1
ATOM 720 C CA . ALA A 1 92 ? 5.041 -4.358 12.336 1.00 92.31 92 ALA A CA 1
ATOM 721 C C . ALA A 1 92 ? 5.995 -5.417 11.755 1.00 92.31 92 ALA A C 1
ATOM 723 O O . ALA A 1 92 ? 6.498 -5.249 10.648 1.00 92.31 92 ALA A O 1
ATOM 724 N N . LYS A 1 93 ? 6.248 -6.524 12.468 1.00 93.44 93 LYS A N 1
ATOM 725 C CA . LYS A 1 93 ? 7.108 -7.602 11.962 1.00 93.44 93 LYS A CA 1
ATOM 726 C C . LYS A 1 93 ? 6.458 -8.319 10.779 1.00 93.44 93 LYS A C 1
ATOM 728 O O . LYS A 1 93 ? 7.124 -8.513 9.767 1.00 93.44 93 LYS A O 1
ATOM 733 N N . ILE A 1 94 ? 5.186 -8.687 10.912 1.00 93.00 94 ILE A N 1
ATOM 734 C CA . ILE A 1 94 ? 4.434 -9.387 9.864 1.00 93.00 94 ILE A CA 1
ATOM 735 C C . ILE A 1 94 ? 4.256 -8.484 8.643 1.00 93.00 94 ILE A C 1
ATOM 737 O O . ILE A 1 94 ? 4.556 -8.912 7.536 1.00 93.00 94 ILE A O 1
ATOM 741 N N . ILE A 1 95 ? 3.887 -7.214 8.842 1.00 93.56 95 ILE A N 1
ATOM 742 C CA . ILE A 1 95 ? 3.717 -6.250 7.745 1.00 93.56 95 ILE A CA 1
ATOM 743 C C . ILE A 1 95 ? 5.027 -6.021 6.985 1.00 93.56 95 ILE A C 1
ATOM 745 O O . ILE A 1 95 ? 5.022 -5.998 5.759 1.00 93.56 95 ILE A O 1
ATOM 749 N N . ARG A 1 96 ? 6.169 -5.910 7.679 1.00 94.31 96 ARG A N 1
ATOM 750 C CA . ARG A 1 96 ? 7.473 -5.800 7.003 1.00 94.31 96 ARG A CA 1
ATOM 751 C C . ARG A 1 96 ? 7.781 -7.020 6.141 1.00 94.31 96 ARG A C 1
ATOM 753 O O . ARG A 1 96 ? 8.301 -6.856 5.045 1.00 94.31 96 ARG A O 1
ATOM 760 N N . HIS A 1 97 ? 7.477 -8.222 6.629 1.00 95.38 97 HIS A N 1
ATOM 761 C CA . HIS A 1 97 ? 7.708 -9.444 5.863 1.00 95.38 97 HIS A CA 1
ATOM 762 C C . HIS A 1 97 ? 6.795 -9.520 4.636 1.00 95.38 97 HIS A C 1
ATOM 764 O O . HIS A 1 97 ? 7.295 -9.664 3.524 1.00 95.38 97 HIS A O 1
ATOM 770 N N . ALA A 1 98 ? 5.493 -9.291 4.823 1.00 95.50 98 ALA A N 1
ATOM 771 C CA . ALA A 1 98 ? 4.520 -9.237 3.737 1.00 95.50 98 ALA A CA 1
ATOM 772 C C . ALA A 1 98 ? 4.874 -8.162 2.695 1.00 95.50 98 ALA A C 1
ATOM 774 O O . ALA A 1 98 ? 4.720 -8.382 1.499 1.00 95.50 98 ALA A O 1
ATOM 775 N N . GLY A 1 99 ? 5.423 -7.018 3.119 1.00 95.62 99 GLY A N 1
ATOM 776 C CA . GLY A 1 99 ? 5.920 -5.989 2.204 1.00 95.62 99 GLY A CA 1
ATOM 777 C C . GLY A 1 99 ? 7.047 -6.487 1.291 1.00 95.62 99 GLY A C 1
ATOM 778 O O . GLY A 1 99 ? 7.064 -6.158 0.107 1.00 95.62 99 GLY A O 1
ATOM 779 N N . VAL A 1 100 ? 7.962 -7.316 1.807 1.00 96.69 100 VAL A N 1
ATOM 780 C CA . VAL A 1 100 ? 9.021 -7.945 0.997 1.00 96.69 100 VAL A CA 1
ATOM 781 C C . VAL A 1 100 ? 8.437 -8.984 0.041 1.00 96.69 100 VAL A C 1
ATOM 783 O O . VAL A 1 100 ? 8.826 -9.016 -1.124 1.00 96.69 100 VAL A O 1
ATOM 786 N N . GLU A 1 101 ? 7.489 -9.800 0.503 1.00 97.44 101 GLU A N 1
ATOM 787 C CA . GLU A 1 101 ? 6.806 -10.793 -0.336 1.00 97.44 101 GLU A CA 1
ATOM 788 C C . GLU A 1 101 ? 6.054 -10.133 -1.497 1.00 97.44 101 GLU A C 1
ATOM 790 O O . GLU A 1 101 ? 6.224 -10.529 -2.651 1.00 97.44 101 GLU A O 1
ATOM 795 N N . LEU A 1 102 ? 5.279 -9.081 -1.210 1.00 96.50 102 LEU A N 1
ATOM 796 C CA . LEU A 1 102 ? 4.567 -8.299 -2.219 1.00 96.50 102 LEU A CA 1
ATOM 797 C C . LEU A 1 102 ? 5.533 -7.640 -3.200 1.00 96.50 102 LEU A C 1
ATOM 799 O O . LEU A 1 102 ? 5.276 -7.646 -4.404 1.00 96.50 102 LEU A O 1
ATOM 803 N N . TYR A 1 103 ? 6.656 -7.105 -2.715 1.00 94.75 103 TYR A N 1
ATOM 804 C CA . TYR A 1 103 ? 7.680 -6.520 -3.576 1.00 94.75 103 TYR A CA 1
ATOM 805 C C . TYR A 1 103 ? 8.284 -7.557 -4.532 1.00 94.75 103 TYR A C 1
ATOM 807 O O . TYR A 1 103 ? 8.379 -7.302 -5.733 1.00 94.75 103 TYR A O 1
ATOM 815 N N . ASP A 1 104 ? 8.654 -8.738 -4.031 1.00 96.94 104 ASP A N 1
ATOM 816 C CA . ASP A 1 104 ? 9.209 -9.813 -4.857 1.00 96.94 104 ASP A CA 1
ATOM 817 C C . ASP A 1 104 ? 8.191 -10.338 -5.883 1.00 96.94 104 ASP A C 1
ATOM 819 O O . ASP A 1 104 ? 8.510 -10.473 -7.069 1.00 96.94 104 ASP A O 1
ATOM 823 N N . ALA A 1 105 ? 6.943 -10.559 -5.460 1.00 97.25 105 ALA A N 1
ATOM 824 C CA . ALA A 1 105 ? 5.858 -10.968 -6.346 1.00 97.25 105 ALA A CA 1
ATOM 825 C C . ALA A 1 105 ? 5.603 -9.927 -7.448 1.00 97.25 105 ALA A C 1
ATOM 827 O O . ALA A 1 105 ? 5.553 -10.277 -8.629 1.00 97.25 105 ALA A O 1
ATOM 828 N N . THR A 1 106 ? 5.539 -8.645 -7.080 1.00 95.38 106 THR A N 1
ATOM 829 C CA . THR A 1 106 ? 5.356 -7.534 -8.025 1.00 95.38 106 THR A CA 1
ATOM 830 C C . THR A 1 106 ? 6.522 -7.450 -9.004 1.00 95.38 106 THR A C 1
ATOM 832 O O . THR A 1 106 ? 6.315 -7.303 -10.206 1.00 95.38 106 THR A O 1
ATOM 835 N N . LYS A 1 107 ? 7.765 -7.599 -8.531 1.00 95.06 107 LYS A N 1
ATOM 836 C CA . LYS A 1 107 ? 8.956 -7.594 -9.391 1.00 95.06 107 LYS A CA 1
ATOM 837 C C . LYS A 1 107 ? 8.907 -8.718 -10.425 1.00 95.06 107 LYS A C 1
ATOM 839 O O . LYS A 1 107 ? 9.185 -8.472 -11.600 1.00 95.06 107 LYS A O 1
ATOM 844 N N . ARG A 1 108 ? 8.533 -9.935 -10.011 1.00 96.88 108 ARG A N 1
ATOM 845 C CA . ARG A 1 108 ? 8.342 -11.076 -10.921 1.00 96.88 108 ARG A CA 1
ATOM 846 C C . ARG A 1 108 ? 7.242 -10.795 -11.942 1.00 96.88 108 ARG A C 1
ATOM 848 O O . ARG A 1 108 ? 7.476 -10.975 -13.134 1.00 96.88 108 ARG A O 1
ATOM 855 N N . GLN A 1 109 ? 6.096 -10.285 -11.498 1.00 95.00 109 GLN A N 1
ATOM 856 C CA . GLN A 1 109 ? 4.975 -9.934 -12.373 1.00 95.00 109 GLN A CA 1
ATOM 857 C C . GLN A 1 109 ? 5.359 -8.872 -13.413 1.00 95.00 109 GLN A C 1
ATOM 859 O O . GLN A 1 109 ? 5.064 -9.033 -14.594 1.00 95.00 109 GLN A O 1
ATOM 864 N N . VAL A 1 110 ? 6.065 -7.814 -13.006 1.00 93.62 110 VAL A N 1
ATOM 865 C CA . VAL A 1 110 ? 6.563 -6.777 -13.923 1.00 93.62 110 VAL A CA 1
ATOM 866 C C . VAL A 1 110 ? 7.577 -7.356 -14.909 1.00 93.62 110 VAL A C 1
ATOM 868 O O . VAL A 1 110 ? 7.544 -7.007 -16.085 1.00 93.62 110 VAL A O 1
ATOM 871 N N . GLY A 1 111 ? 8.454 -8.262 -14.467 1.00 94.25 111 GLY A N 1
ATOM 872 C CA . GLY A 1 111 ? 9.395 -8.957 -15.348 1.00 94.25 111 GLY A CA 1
ATOM 873 C C . GLY A 1 111 ? 8.693 -9.775 -16.435 1.00 94.25 111 GLY A C 1
ATOM 874 O O . GLY A 1 111 ? 9.058 -9.671 -17.606 1.00 94.25 111 GLY A O 1
ATOM 875 N N . VAL A 1 112 ? 7.654 -10.527 -16.061 1.00 94.50 112 VAL A N 1
ATOM 876 C CA . VAL A 1 112 ? 6.806 -11.273 -17.005 1.00 94.50 112 VAL A CA 1
ATOM 877 C C . VAL A 1 112 ? 6.100 -10.317 -17.966 1.00 94.50 112 VAL A C 1
ATOM 879 O O . VAL A 1 112 ? 6.237 -10.469 -19.175 1.00 94.50 112 VAL A O 1
ATOM 882 N N . MET A 1 113 ? 5.461 -9.262 -17.451 1.00 92.88 113 MET A N 1
ATOM 883 C CA . MET A 1 113 ? 4.804 -8.241 -18.274 1.00 92.88 113 MET A CA 1
ATOM 884 C C . MET A 1 113 ? 5.774 -7.621 -19.292 1.00 92.88 113 MET A C 1
ATOM 886 O O . MET A 1 113 ? 5.425 -7.431 -20.454 1.00 92.88 113 MET A O 1
ATOM 890 N N . LEU A 1 114 ? 7.006 -7.311 -18.892 1.00 92.50 114 LEU A N 1
ATOM 891 C CA . LEU A 1 114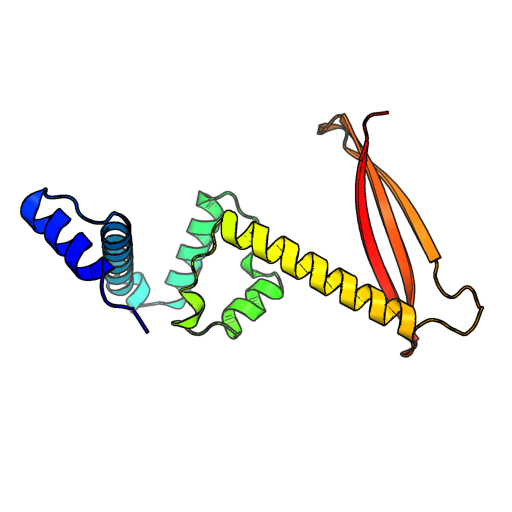 ? 8.022 -6.769 -19.796 1.00 92.50 114 LEU A CA 1
ATOM 892 C C . LEU A 1 114 ? 8.464 -7.771 -20.869 1.00 92.50 114 LEU A C 1
ATOM 894 O O . LEU A 1 114 ? 8.752 -7.368 -21.995 1.00 92.50 114 LEU A O 1
ATOM 898 N N . ALA A 1 115 ? 8.544 -9.059 -20.537 1.00 91.56 115 ALA A N 1
ATOM 899 C CA . ALA A 1 115 ? 8.876 -10.099 -21.505 1.00 91.56 115 ALA A CA 1
ATOM 900 C C . ALA A 1 115 ? 7.743 -10.296 -22.526 1.00 91.56 115 ALA A C 1
ATOM 902 O O . ALA A 1 115 ? 8.006 -10.318 -23.726 1.00 91.56 115 ALA A O 1
ATOM 903 N N . GLU A 1 116 ? 6.494 -10.359 -22.061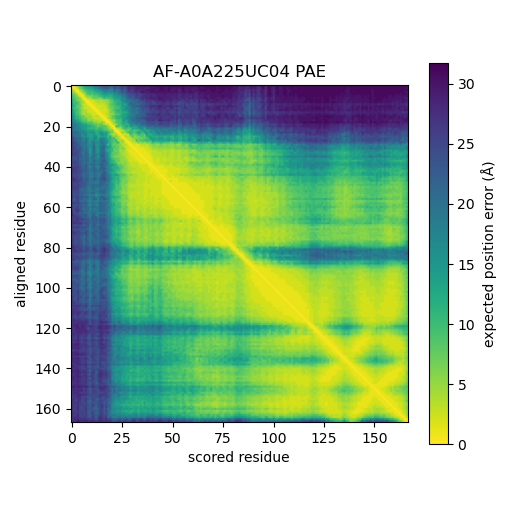 1.00 91.94 116 GLU A N 1
ATOM 904 C CA . GLU A 1 116 ? 5.298 -10.557 -22.892 1.00 91.94 116 GLU A CA 1
ATOM 905 C C . GLU A 1 116 ? 5.014 -9.384 -23.838 1.00 91.94 116 GLU A C 1
ATOM 907 O O . GLU A 1 116 ? 4.451 -9.574 -24.912 1.00 91.94 116 GLU A O 1
ATOM 912 N N . ASN A 1 117 ? 5.413 -8.165 -23.460 1.00 90.69 117 ASN A N 1
ATOM 913 C CA . ASN A 1 117 ? 5.154 -6.946 -24.234 1.00 90.69 117 ASN A CA 1
ATOM 914 C C . ASN A 1 117 ? 6.377 -6.461 -25.033 1.00 90.69 117 ASN A C 1
ATOM 916 O O . ASN A 1 117 ? 6.419 -5.321 -25.507 1.00 90.69 117 ASN A O 1
ATOM 920 N N . ARG A 1 118 ? 7.400 -7.310 -25.184 1.00 89.25 118 ARG A N 1
ATOM 921 C CA . ARG A 1 118 ? 8.548 -7.031 -26.049 1.00 89.25 118 ARG A CA 1
ATOM 922 C C . ARG A 1 118 ? 8.195 -7.346 -27.501 1.00 89.25 118 ARG A C 1
ATOM 924 O O . ARG A 1 118 ? 7.865 -8.478 -27.835 1.00 89.25 118 ARG A O 1
ATOM 931 N N . ILE A 1 119 ? 8.348 -6.361 -28.382 1.00 87.38 119 ILE A N 1
ATOM 932 C CA . ILE A 1 119 ? 8.085 -6.515 -29.819 1.00 87.38 119 ILE A CA 1
ATOM 933 C C . ILE A 1 119 ? 9.417 -6.703 -30.547 1.00 87.38 119 ILE A C 1
ATOM 935 O O . ILE A 1 119 ? 10.042 -5.733 -30.972 1.00 87.38 119 ILE A O 1
ATOM 939 N N . GLY A 1 120 ? 9.880 -7.951 -30.659 1.00 85.81 120 GLY A N 1
ATOM 940 C CA . GLY A 1 120 ? 11.149 -8.275 -31.320 1.00 85.81 120 GLY A CA 1
ATOM 941 C C . GLY A 1 120 ? 12.320 -7.447 -30.773 1.00 85.81 120 GLY A C 1
ATOM 942 O O . GLY A 1 120 ? 12.622 -7.497 -29.580 1.00 85.81 120 GLY A O 1
ATOM 943 N N . THR A 1 121 ? 12.967 -6.671 -31.647 1.00 86.19 121 THR A N 1
ATOM 944 C CA . THR A 1 121 ? 14.063 -5.743 -31.309 1.00 86.19 121 THR A CA 1
ATOM 945 C C . THR A 1 121 ? 13.615 -4.280 -31.192 1.00 86.19 121 THR A C 1
ATOM 947 O O . THR A 1 121 ? 14.440 -3.399 -30.941 1.00 86.19 121 THR A O 1
ATOM 950 N N . THR A 1 122 ? 12.321 -3.996 -31.360 1.00 86.50 122 THR A N 1
ATOM 951 C CA . THR A 1 122 ? 11.780 -2.636 -31.337 1.00 86.50 122 THR A CA 1
ATOM 952 C C . THR A 1 122 ? 11.800 -2.063 -29.924 1.00 86.50 122 THR A C 1
ATOM 954 O O . THR A 1 122 ? 11.461 -2.726 -28.943 1.00 86.50 122 THR A O 1
ATOM 957 N N . LYS A 1 123 ? 12.162 -0.782 -29.817 1.00 85.81 123 LYS A N 1
ATOM 958 C CA . LYS A 1 123 ? 12.074 -0.019 -28.569 1.00 85.81 123 LYS A CA 1
ATOM 959 C C . LYS A 1 123 ? 10.598 0.242 -28.242 1.00 85.81 123 LYS A C 1
ATOM 961 O O . LYS A 1 123 ? 10.022 1.197 -28.748 1.00 85.81 123 LYS A O 1
ATOM 966 N N . SER A 1 124 ? 9.989 -0.622 -27.429 1.00 87.62 124 SER A N 1
ATOM 967 C CA . SER A 1 124 ? 8.570 -0.547 -27.034 1.00 87.62 124 SER A CA 1
ATOM 968 C C . SER A 1 124 ? 8.340 -0.029 -25.607 1.00 87.62 124 SER A C 1
ATOM 970 O O . SER A 1 124 ? 7.197 0.053 -25.160 1.00 87.62 124 SER A O 1
ATOM 972 N N . PHE A 1 125 ? 9.411 0.337 -24.894 1.00 93.38 125 PHE A N 1
ATOM 973 C CA . PHE A 1 125 ? 9.372 0.796 -23.506 1.00 93.38 125 PHE A CA 1
ATOM 974 C C . PHE A 1 125 ? 10.051 2.154 -23.352 1.00 93.38 125 PHE A C 1
ATOM 976 O O . PHE A 1 125 ? 11.113 2.388 -23.932 1.00 93.38 125 PHE A O 1
ATOM 983 N N . SER A 1 126 ? 9.479 3.000 -22.500 1.00 94.56 126 SER A N 1
ATOM 984 C CA . SER A 1 126 ? 10.038 4.304 -22.139 1.00 94.56 126 SER A CA 1
ATOM 985 C C . SER A 1 126 ? 10.264 4.374 -20.637 1.00 94.56 126 SER A C 1
ATOM 987 O O . SER A 1 126 ? 9.409 3.959 -19.861 1.00 94.56 126 SER A O 1
ATOM 989 N N . ILE A 1 127 ? 11.404 4.915 -20.215 1.00 95.44 127 ILE A N 1
ATOM 990 C CA . ILE A 1 127 ? 11.709 5.160 -18.802 1.00 95.44 127 ILE A CA 1
ATOM 991 C C . ILE A 1 127 ? 11.828 6.666 -18.601 1.00 95.44 127 ILE A C 1
ATOM 993 O O . ILE A 1 127 ? 12.510 7.340 -19.369 1.00 95.44 127 ILE A O 1
ATOM 997 N N . VAL A 1 128 ? 11.173 7.177 -17.563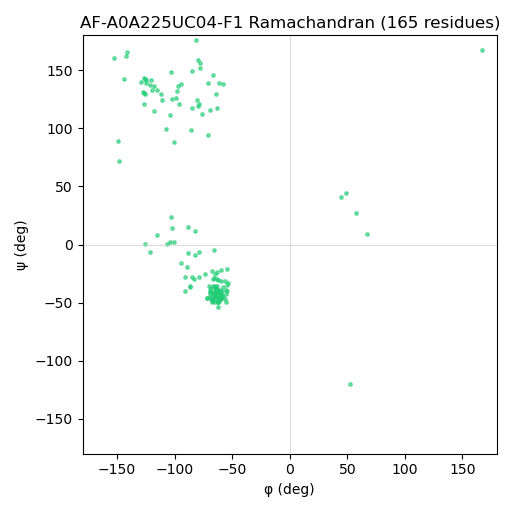 1.00 96.44 128 VAL A N 1
ATOM 998 C CA . VAL A 1 128 ? 11.218 8.581 -17.155 1.00 96.44 128 VAL A CA 1
ATOM 999 C C . VAL A 1 128 ? 11.801 8.682 -15.752 1.00 96.44 128 VAL A C 1
ATOM 1001 O O . VAL A 1 128 ? 11.475 7.884 -14.869 1.00 96.44 128 VAL A O 1
ATOM 1004 N N . ALA A 1 129 ? 12.693 9.655 -15.584 1.00 96.06 129 ALA A N 1
ATOM 1005 C CA . ALA A 1 129 ? 13.301 10.027 -14.319 1.00 96.06 129 ALA A CA 1
ATOM 1006 C C . ALA A 1 129 ? 12.661 11.327 -13.818 1.00 96.06 129 ALA A C 1
ATOM 1008 O O . ALA A 1 129 ? 12.871 12.385 -14.408 1.00 96.06 129 ALA A O 1
ATOM 1009 N N . ASP A 1 130 ? 11.898 11.233 -12.732 1.00 94.81 130 ASP A N 1
ATOM 1010 C CA . ASP A 1 130 ? 11.212 12.358 -12.102 1.00 94.81 130 ASP A CA 1
ATOM 1011 C C . ASP A 1 130 ? 12.024 12.852 -10.905 1.00 94.81 130 ASP A C 1
ATOM 1013 O O . ASP A 1 130 ? 12.339 12.077 -9.999 1.00 94.81 130 ASP A O 1
ATOM 1017 N N . PHE A 1 131 ? 12.336 14.147 -10.873 1.00 94.19 131 PHE A N 1
ATOM 1018 C CA . PHE A 1 131 ? 13.044 14.776 -9.761 1.00 94.19 131 PHE A CA 1
ATOM 1019 C C . PHE A 1 131 ? 12.122 15.738 -9.020 1.00 94.19 131 PHE A C 1
ATOM 1021 O O . PHE A 1 131 ? 11.521 16.622 -9.627 1.00 94.19 131 PHE A O 1
ATOM 1028 N N . TRP A 1 132 ? 12.049 15.612 -7.698 1.00 94.06 132 TRP A N 1
ATOM 1029 C CA . TRP A 1 132 ? 11.341 16.576 -6.855 1.00 94.06 132 TRP A CA 1
ATOM 1030 C C . TRP A 1 132 ? 12.076 16.799 -5.536 1.00 94.06 132 TRP A C 1
ATOM 1032 O O . TRP A 1 132 ? 12.944 16.024 -5.141 1.00 94.06 132 TRP A O 1
ATOM 1042 N N . SER A 1 133 ? 11.753 17.898 -4.861 1.00 93.44 133 SER A N 1
ATOM 1043 C CA . SER A 1 133 ? 12.336 18.254 -3.565 1.00 93.44 133 SER A CA 1
ATOM 1044 C C . SER A 1 133 ? 11.232 18.366 -2.522 1.00 93.44 133 SER A C 1
ATOM 1046 O O . SER A 1 133 ? 10.156 18.873 -2.828 1.00 93.44 133 SER A O 1
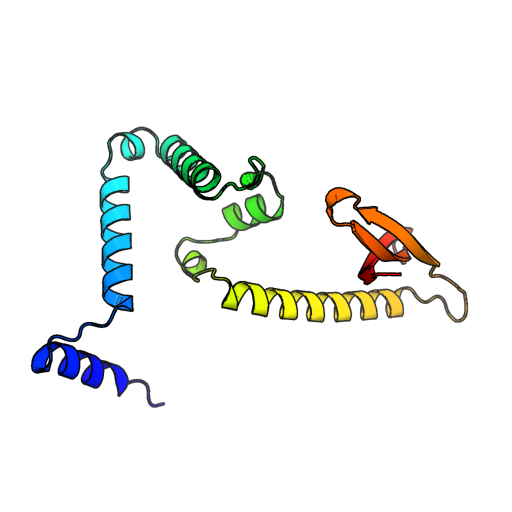ATOM 1048 N N . ALA A 1 134 ? 11.502 17.919 -1.296 1.00 91.44 134 ALA A N 1
ATOM 1049 C CA . ALA A 1 134 ? 10.653 18.167 -0.135 1.00 91.44 134 ALA A CA 1
ATOM 1050 C C . ALA A 1 134 ? 11.354 19.186 0.779 1.00 91.44 134 ALA A C 1
ATOM 1052 O O . ALA A 1 134 ? 12.248 18.796 1.537 1.00 91.44 134 ALA A O 1
ATOM 1053 N N . PRO A 1 135 ? 10.982 20.483 0.722 1.00 87.75 135 PRO A N 1
ATOM 1054 C CA . PRO A 1 135 ? 11.665 21.535 1.479 1.00 87.75 135 PRO A CA 1
ATOM 1055 C C . PRO A 1 135 ? 11.653 21.291 2.989 1.00 87.75 135 PRO A C 1
ATOM 1057 O O . PRO A 1 135 ? 12.667 21.465 3.653 1.00 87.75 135 PRO A O 1
ATOM 1060 N N . THR A 1 136 ? 10.531 20.800 3.519 1.00 90.81 136 THR A N 1
ATOM 1061 C CA . THR A 1 136 ? 10.355 20.480 4.945 1.00 90.81 136 THR A CA 1
ATOM 1062 C C . THR A 1 136 ? 11.287 19.377 5.444 1.00 90.81 136 THR A C 1
ATOM 1064 O O . THR A 1 136 ? 11.568 19.312 6.635 1.00 90.81 136 THR A O 1
ATOM 1067 N N . MET A 1 137 ? 11.778 18.521 4.545 1.00 86.75 137 MET A N 1
ATOM 1068 C CA . MET A 1 137 ? 12.687 17.417 4.860 1.00 86.75 137 MET A CA 1
ATOM 1069 C C . MET A 1 137 ? 14.124 17.688 4.399 1.00 86.75 137 MET A C 1
ATOM 1071 O O . MET A 1 137 ? 14.968 16.805 4.530 1.00 86.75 137 MET A O 1
ATOM 1075 N N . ASN A 1 138 ? 14.397 18.854 3.797 1.00 87.38 138 ASN A N 1
ATOM 1076 C CA . ASN A 1 138 ? 15.670 19.180 3.144 1.00 87.38 138 ASN A CA 1
ATOM 1077 C C . ASN A 1 138 ? 16.210 18.033 2.258 1.00 87.38 138 ASN A C 1
ATOM 1079 O O . ASN A 1 138 ? 17.391 17.696 2.291 1.00 87.38 138 ASN A O 1
ATOM 1083 N N . THR A 1 139 ? 15.320 17.367 1.517 1.00 91.50 139 THR A N 1
ATOM 1084 C CA . THR A 1 139 ? 15.638 16.132 0.786 1.00 91.50 139 THR A CA 1
ATOM 1085 C C . THR A 1 139 ? 15.187 16.234 -0.665 1.00 91.50 139 THR A C 1
ATOM 1087 O O . THR A 1 139 ? 14.094 16.734 -0.950 1.00 91.50 139 THR A O 1
ATOM 1090 N N . LYS A 1 140 ? 16.014 15.726 -1.585 1.00 93.31 140 LYS A N 1
ATOM 1091 C CA . LYS A 1 140 ? 15.658 15.544 -2.995 1.00 93.31 140 LYS A CA 1
ATOM 1092 C C . LYS A 1 140 ? 15.362 14.081 -3.284 1.00 93.31 140 LYS A C 1
ATOM 1094 O O . LYS A 1 140 ? 15.945 13.184 -2.675 1.00 93.31 140 LYS A O 1
ATOM 1099 N N . PHE A 1 141 ? 14.461 13.852 -4.225 1.00 94.69 141 PHE A N 1
ATOM 1100 C CA . PHE A 1 141 ? 14.002 12.534 -4.623 1.00 94.69 141 PHE A CA 1
ATOM 1101 C C . PHE A 1 141 ? 14.151 12.347 -6.127 1.00 94.69 141 PHE A C 1
ATOM 1103 O O . PHE A 1 141 ? 13.934 13.276 -6.903 1.00 94.69 141 PHE A O 1
ATOM 1110 N N . LEU A 1 142 ? 14.516 11.126 -6.506 1.00 95.31 142 LEU A N 1
ATOM 1111 C CA . LEU A 1 142 ? 14.523 10.612 -7.865 1.00 95.31 142 LEU A CA 1
ATOM 1112 C C . LEU A 1 142 ? 13.551 9.433 -7.932 1.00 95.31 142 LEU A C 1
ATOM 1114 O O . LEU A 1 142 ? 13.779 8.397 -7.302 1.00 95.31 142 LEU A O 1
ATOM 1118 N N . GLY A 1 143 ? 12.478 9.589 -8.696 1.00 96.44 143 GLY A N 1
ATOM 1119 C CA . GLY A 1 143 ? 11.566 8.520 -9.077 1.00 96.44 143 GLY A CA 1
ATOM 1120 C C . GLY A 1 143 ? 11.915 7.988 -10.460 1.00 96.44 143 GLY A C 1
ATOM 1121 O O . GLY A 1 143 ? 12.178 8.762 -11.373 1.00 96.44 143 GLY A O 1
ATOM 1122 N N . LEU A 1 144 ? 11.904 6.669 -10.630 1.00 96.44 144 LEU A N 1
ATOM 1123 C CA . LEU A 1 144 ? 12.020 6.039 -11.946 1.00 96.44 144 LEU A CA 1
ATOM 1124 C C . LEU A 1 144 ? 10.699 5.378 -12.308 1.00 96.44 144 LEU A C 1
ATOM 1126 O O . LEU A 1 144 ? 10.209 4.520 -11.572 1.00 96.44 144 LEU A O 1
ATOM 1130 N N . ARG A 1 145 ? 10.140 5.748 -13.457 1.00 96.75 145 ARG A N 1
ATOM 1131 C CA . ARG A 1 145 ? 8.855 5.245 -13.936 1.00 96.75 145 ARG A CA 1
ATOM 1132 C C . ARG A 1 145 ? 8.995 4.670 -15.336 1.00 96.75 145 ARG A C 1
ATOM 1134 O O . ARG A 1 145 ? 9.548 5.299 -16.229 1.00 96.75 145 ARG A O 1
ATOM 1141 N N . LEU A 1 146 ? 8.491 3.459 -15.509 1.00 95.62 146 LEU A N 1
ATOM 1142 C CA . LEU A 1 146 ? 8.406 2.754 -16.776 1.00 95.62 146 LEU A CA 1
ATOM 1143 C C . LEU A 1 146 ? 7.028 2.990 -17.395 1.00 95.62 146 LEU A C 1
ATOM 1145 O O . LEU A 1 146 ? 6.012 2.895 -16.706 1.00 95.62 146 LEU A O 1
ATOM 1149 N N . TYR A 1 147 ? 7.004 3.221 -18.699 1.00 95.94 147 TYR A N 1
ATOM 1150 C CA . TYR A 1 147 ? 5.808 3.333 -19.515 1.00 95.94 147 TYR A CA 1
ATOM 1151 C C . TYR A 1 147 ? 5.859 2.345 -20.673 1.00 95.94 147 TYR A C 1
ATOM 1153 O O . TYR A 1 147 ? 6.899 2.173 -21.315 1.00 95.94 147 TYR A O 1
ATOM 1161 N N . LEU A 1 148 ? 4.719 1.719 -20.947 1.00 94.00 148 LEU A N 1
ATOM 1162 C CA . LEU A 1 148 ? 4.533 0.836 -22.090 1.00 94.00 148 LEU A CA 1
ATOM 1163 C C . LEU A 1 148 ? 3.069 0.821 -22.532 1.00 94.00 148 LEU A C 1
ATOM 1165 O O . LEU A 1 148 ? 2.172 1.147 -21.755 1.00 94.00 148 LEU A O 1
ATOM 1169 N N . VAL A 1 149 ? 2.834 0.389 -23.766 1.00 92.50 149 VAL A N 1
ATOM 1170 C CA . VAL A 1 149 ? 1.517 -0.061 -24.224 1.00 92.50 149 VAL A CA 1
ATOM 1171 C C . VAL A 1 149 ? 1.554 -1.582 -24.239 1.00 92.50 149 VAL A C 1
ATOM 1173 O O . VAL A 1 149 ? 2.474 -2.164 -24.812 1.00 92.50 149 VAL A O 1
ATOM 1176 N N . ASN A 1 150 ? 0.610 -2.223 -23.555 1.00 90.50 150 ASN A N 1
ATOM 1177 C CA . ASN A 1 150 ? 0.564 -3.679 -23.499 1.00 90.50 150 ASN A CA 1
ATOM 1178 C C . ASN A 1 150 ? -0.100 -4.293 -24.751 1.00 90.50 150 ASN A C 1
ATOM 1180 O O . ASN A 1 150 ? -0.634 -3.584 -25.603 1.00 90.50 150 ASN A O 1
ATOM 1184 N N . SER A 1 151 ? -0.110 -5.623 -24.838 1.00 86.56 151 SER A N 1
ATOM 1185 C CA . SER A 1 151 ? -0.708 -6.411 -25.924 1.00 86.56 151 SER A CA 1
ATOM 1186 C C . SER A 1 151 ? -2.211 -6.180 -26.099 1.00 86.56 151 SER A C 1
ATOM 1188 O O . SER A 1 151 ? -2.747 -6.393 -27.182 1.00 86.56 151 SER A O 1
ATOM 1190 N N . SER A 1 152 ? -2.892 -5.696 -25.059 1.00 91.12 152 SER A N 1
ATOM 1191 C CA . SER A 1 152 ? -4.297 -5.276 -25.097 1.00 91.12 152 SER A CA 1
ATOM 1192 C C . SER A 1 152 ? -4.478 -3.802 -25.488 1.00 91.12 152 SER A C 1
ATOM 1194 O O . SER A 1 152 ? -5.549 -3.247 -25.259 1.00 91.12 152 SER A O 1
ATOM 1196 N N . PHE A 1 153 ? -3.445 -3.151 -26.034 1.00 89.50 153 PHE A N 1
ATOM 1197 C CA . PHE A 1 153 ? -3.426 -1.729 -26.401 1.00 89.50 153 PHE A CA 1
ATOM 1198 C C . PHE A 1 153 ? -3.733 -0.771 -25.239 1.00 89.50 153 PHE A C 1
ATOM 1200 O O . PHE A 1 153 ? -4.203 0.348 -25.436 1.00 89.50 153 PHE A O 1
ATOM 1207 N N . GLN A 1 154 ? -3.433 -1.185 -24.008 1.00 94.31 154 GLN A N 1
ATOM 1208 C CA . GLN A 1 154 ? -3.601 -0.356 -22.822 1.00 94.31 154 GLN A CA 1
ATOM 1209 C C . GLN A 1 154 ? -2.277 0.283 -22.430 1.00 94.31 154 GLN A C 1
ATOM 1211 O O . GLN A 1 154 ? -1.260 -0.398 -22.276 1.00 94.31 154 GLN A O 1
ATOM 1216 N N . PHE A 1 155 ? -2.311 1.587 -22.178 1.00 94.38 155 PHE A N 1
ATOM 1217 C CA . PHE A 1 155 ? -1.207 2.277 -21.531 1.00 94.38 155 PHE A CA 1
ATOM 1218 C C . PHE A 1 155 ? -1.018 1.753 -20.103 1.00 94.38 155 PHE A C 1
ATOM 1220 O O . PHE A 1 155 ? -1.967 1.675 -19.319 1.00 94.38 155 PHE A O 1
ATOM 1227 N N . LYS A 1 156 ? 0.219 1.398 -19.760 1.00 94.81 156 LYS A N 1
ATOM 1228 C CA . LYS A 1 156 ? 0.625 0.972 -18.423 1.00 94.81 156 LYS A CA 1
ATOM 1229 C C . LYS A 1 156 ? 1.772 1.840 -17.938 1.00 94.81 156 LYS A C 1
ATOM 1231 O O . LYS A 1 156 ? 2.686 2.182 -18.688 1.00 94.81 156 LYS A O 1
ATOM 1236 N N . SER A 1 157 ? 1.727 2.148 -16.648 1.00 95.44 157 SER A N 1
ATOM 1237 C CA . SER A 1 157 ? 2.782 2.853 -15.939 1.00 95.44 157 SER A CA 1
ATOM 1238 C C . SER A 1 157 ? 3.181 2.056 -14.706 1.00 95.44 157 SER A C 1
ATOM 1240 O O . SER A 1 157 ? 2.316 1.647 -13.935 1.00 95.44 157 SER A O 1
ATOM 1242 N N . VAL A 1 158 ? 4.483 1.851 -14.514 1.00 95.12 158 VAL A N 1
ATOM 1243 C CA . VAL A 1 158 ? 5.034 1.150 -13.350 1.00 95.12 158 VAL A CA 1
ATOM 1244 C C . VAL A 1 158 ? 6.090 2.027 -12.693 1.00 95.12 158 VAL A C 1
ATOM 1246 O O . VAL A 1 158 ? 7.088 2.382 -13.317 1.00 95.12 158 VAL A O 1
ATOM 1249 N N . LEU A 1 159 ? 5.889 2.367 -11.420 1.00 95.19 159 LEU A N 1
ATOM 1250 C CA . LEU A 1 159 ? 6.915 3.014 -10.607 1.00 95.19 159 LEU A CA 1
ATOM 1251 C C . LEU A 1 159 ? 7.955 1.960 -10.199 1.00 95.19 159 LEU A C 1
ATOM 1253 O O . LEU A 1 159 ? 7.655 1.053 -9.430 1.00 95.19 159 LEU A O 1
ATOM 1257 N N . LEU A 1 160 ? 9.175 2.075 -10.722 1.00 93.62 160 LEU A N 1
ATOM 1258 C CA . LEU A 1 160 ? 10.271 1.137 -10.457 1.00 93.62 160 LEU A CA 1
ATOM 1259 C C . LEU A 1 160 ? 10.932 1.388 -9.100 1.00 93.62 160 LEU A C 1
ATOM 1261 O O . LEU A 1 160 ? 11.482 0.474 -8.487 1.00 93.62 160 LEU A O 1
ATOM 1265 N N . GLY A 1 161 ? 10.889 2.632 -8.630 1.00 93.38 161 GLY A N 1
ATOM 1266 C CA . GLY A 1 161 ? 11.386 2.989 -7.315 1.00 93.38 161 GLY A CA 1
ATOM 1267 C C . GLY A 1 161 ? 11.518 4.488 -7.120 1.00 93.38 161 GLY A C 1
ATOM 1268 O O . GLY A 1 161 ? 11.461 5.268 -8.070 1.00 93.38 161 GLY A O 1
ATOM 1269 N N . ILE A 1 162 ? 11.716 4.860 -5.859 1.00 94.50 162 ILE A N 1
ATOM 1270 C CA . ILE A 1 162 ? 12.018 6.218 -5.419 1.00 94.50 162 ILE A CA 1
ATOM 1271 C C . ILE A 1 162 ? 13.288 6.146 -4.573 1.00 94.50 162 ILE A C 1
ATOM 1273 O O . ILE A 1 162 ? 13.394 5.317 -3.666 1.00 94.50 162 ILE A O 1
ATOM 1277 N N . ARG A 1 163 ? 14.264 7.002 -4.866 1.00 93.56 163 ARG A N 1
ATOM 1278 C CA . ARG A 1 163 ? 15.490 7.164 -4.079 1.00 93.56 163 ARG A CA 1
ATOM 1279 C C . ARG A 1 163 ? 15.568 8.592 -3.572 1.00 93.56 163 ARG A C 1
ATOM 1281 O O . ARG A 1 163 ? 15.369 9.521 -4.345 1.00 93.56 163 ARG A O 1
ATOM 1288 N N . HIS A 1 164 ? 15.863 8.758 -2.288 1.00 91.19 164 HIS A N 1
ATOM 1289 C CA . HIS A 1 164 ? 16.287 10.051 -1.769 1.00 91.19 164 HIS A CA 1
ATOM 1290 C C . HIS A 1 164 ? 17.795 10.208 -1.967 1.00 91.19 164 HIS A C 1
ATOM 1292 O O . HIS A 1 164 ? 18.530 9.218 -1.940 1.00 91.19 164 HIS A O 1
ATOM 1298 N N . PHE A 1 165 ? 18.250 11.439 -2.156 1.00 84.19 165 PHE A N 1
ATOM 1299 C CA . PHE A 1 165 ? 19.667 11.771 -2.220 1.00 84.19 165 PHE A CA 1
ATOM 1300 C C . PHE A 1 165 ? 19.920 13.131 -1.564 1.00 84.19 165 PHE A C 1
ATOM 1302 O O . PHE A 1 165 ? 19.106 14.052 -1.672 1.00 84.19 165 PHE A O 1
ATOM 1309 N N . ALA A 1 166 ? 21.051 13.227 -0.867 1.00 69.19 166 ALA A N 1
ATOM 1310 C CA . ALA A 1 166 ? 21.628 14.488 -0.429 1.00 69.19 166 ALA A CA 1
ATOM 1311 C C . ALA A 1 166 ? 22.692 14.871 -1.474 1.00 69.19 166 ALA A C 1
ATOM 1313 O O . ALA A 1 166 ? 23.549 14.028 -1.750 1.00 69.19 166 ALA A O 1
ATOM 1314 N N . PRO A 1 167 ? 22.579 16.035 -2.135 1.00 58.59 167 PRO A N 1
ATOM 1315 C CA . PRO A 1 167 ? 23.571 16.485 -3.107 1.00 58.59 167 PRO A CA 1
ATOM 1316 C C . PRO A 1 167 ? 24.927 16.785 -2.461 1.00 58.59 167 PRO A C 1
ATOM 1318 O O . PRO A 1 167 ? 24.943 17.164 -1.268 1.00 58.59 167 PRO A O 1
#

Radius of gyration: 24.94 Å; Cα contacts (8 Å, |Δi|>4): 122; chains: 1; bounding box: 54×57×72 Å